Protein AF-A0A968I0F4-F1 (afdb_monomer_lite)

Radius of gyration: 17.3 Å; chains: 1; bounding box: 39×47×46 Å

Structure (mmCIF, N/CA/C/O backbone):
data_AF-A0A968I0F4-F1
#
_entry.id   AF-A0A968I0F4-F1
#
loop_
_atom_site.group_PDB
_atom_site.id
_atom_site.type_symbol
_atom_site.label_atom_id
_atom_site.label_alt_id
_atom_site.label_comp_id
_atom_site.label_asym_id
_atom_site.label_entity_id
_atom_site.label_seq_id
_atom_site.pdbx_PDB_ins_code
_atom_site.Cartn_x
_atom_site.Cartn_y
_atom_site.Cartn_z
_atom_site.occupancy
_atom_site.B_iso_or_equiv
_atom_site.auth_seq_id
_atom_site.auth_comp_id
_atom_site.auth_asym_id
_atom_site.auth_atom_id
_atom_site.pdbx_PDB_model_num
ATOM 1 N N . MET A 1 1 ? 26.477 -36.076 -8.172 1.00 38.47 1 MET A N 1
ATOM 2 C CA . MET A 1 1 ? 25.913 -35.060 -9.084 1.00 38.47 1 MET A CA 1
ATOM 3 C C . MET A 1 1 ? 24.803 -34.390 -8.303 1.00 38.47 1 MET A C 1
ATOM 5 O O . MET A 1 1 ? 23.657 -34.809 -8.405 1.00 38.47 1 MET A O 1
ATOM 9 N N . ASP A 1 2 ? 25.179 -33.462 -7.425 1.00 45.84 2 ASP A N 1
ATOM 10 C CA . ASP A 1 2 ? 24.222 -32.710 -6.619 1.00 45.84 2 ASP A CA 1
ATOM 11 C C . ASP A 1 2 ? 23.444 -31.787 -7.551 1.00 45.84 2 ASP A C 1
ATOM 13 O O . ASP A 1 2 ? 24.015 -30.909 -8.200 1.00 45.84 2 ASP A O 1
ATOM 17 N N . LEU A 1 3 ? 22.142 -32.046 -7.673 1.00 47.12 3 LEU A N 1
ATOM 18 C CA . LEU A 1 3 ? 21.214 -31.102 -8.272 1.00 47.12 3 LEU A CA 1
ATOM 19 C C . LEU A 1 3 ? 21.299 -29.832 -7.427 1.00 47.12 3 LEU A C 1
ATOM 21 O O . LEU A 1 3 ? 21.011 -29.870 -6.232 1.00 47.12 3 LEU A O 1
ATOM 25 N N . LEU A 1 4 ? 21.723 -28.736 -8.048 1.00 43.88 4 LEU A N 1
ATOM 26 C CA . LEU A 1 4 ? 21.681 -27.395 -7.485 1.00 43.88 4 LEU A CA 1
ATOM 27 C C . LEU A 1 4 ? 20.299 -27.166 -6.850 1.00 43.88 4 LEU A C 1
ATOM 29 O O . LEU A 1 4 ? 19.311 -26.967 -7.555 1.00 43.88 4 LEU A O 1
ATOM 33 N N . THR A 1 5 ? 20.224 -27.196 -5.516 1.00 54.09 5 THR A N 1
ATOM 34 C CA . THR A 1 5 ? 19.075 -26.788 -4.682 1.00 54.09 5 THR A CA 1
ATOM 35 C C . THR A 1 5 ? 18.903 -25.262 -4.699 1.00 54.09 5 THR A C 1
ATOM 37 O O . THR A 1 5 ? 18.705 -24.617 -3.672 1.00 54.09 5 THR A O 1
ATOM 40 N N . GLU A 1 6 ? 19.048 -24.705 -5.897 1.00 55.56 6 GLU A N 1
ATOM 41 C CA . GLU A 1 6 ? 18.804 -23.339 -6.334 1.00 55.56 6 GLU A CA 1
ATOM 42 C C . GLU A 1 6 ? 17.357 -22.917 -6.065 1.00 55.56 6 GLU A C 1
ATOM 44 O O . GLU A 1 6 ? 16.487 -23.524 -6.700 1.00 55.56 6 GLU A O 1
ATOM 49 N N . PRO A 1 7 ? 17.013 -21.928 -5.217 1.00 56.53 7 PRO A N 1
ATOM 50 C CA . PRO A 1 7 ? 15.693 -21.317 -5.299 1.00 56.53 7 PRO A CA 1
ATOM 51 C C . PRO A 1 7 ? 15.480 -20.805 -6.731 1.00 56.53 7 PRO A C 1
ATOM 53 O O . PRO A 1 7 ? 16.129 -19.854 -7.161 1.00 56.53 7 PRO A O 1
ATOM 56 N N . SER A 1 8 ? 14.602 -21.458 -7.493 1.00 56.78 8 SER A N 1
ATOM 57 C CA . SER A 1 8 ? 14.275 -21.049 -8.860 1.00 56.78 8 SER A CA 1
ATOM 58 C C . SER A 1 8 ? 13.050 -20.140 -8.847 1.00 56.78 8 SER A C 1
ATOM 60 O O . SER A 1 8 ? 12.073 -20.388 -8.139 1.00 56.78 8 SER A O 1
ATOM 62 N N . PHE A 1 9 ? 13.117 -19.053 -9.613 1.00 59.69 9 PHE A N 1
ATOM 63 C CA . PHE A 1 9 ? 12.054 -18.059 -9.712 1.00 59.69 9 PHE A CA 1
ATOM 64 C C . PHE A 1 9 ? 11.610 -17.953 -11.172 1.00 59.69 9 PHE A C 1
ATOM 66 O O . PHE A 1 9 ? 12.338 -17.430 -12.017 1.00 59.69 9 PHE A O 1
ATOM 73 N N . VAL A 1 10 ? 10.429 -18.494 -11.488 1.00 65.38 10 VAL A N 1
ATOM 74 C CA . VAL A 1 10 ? 9.893 -18.496 -12.857 1.00 65.38 10 VAL A CA 1
ATOM 75 C C . VAL A 1 10 ? 9.263 -17.137 -13.150 1.00 65.38 10 VAL A C 1
ATOM 77 O O . VAL A 1 10 ? 8.168 -16.829 -12.686 1.00 65.38 10 VAL A O 1
ATOM 80 N N . LEU A 1 11 ? 9.967 -16.331 -13.944 1.00 64.12 11 LEU A N 1
ATOM 81 C CA . LEU A 1 11 ? 9.579 -14.960 -14.290 1.00 64.12 11 LEU A CA 1
ATOM 82 C C . LEU A 1 11 ? 8.232 -14.866 -15.025 1.00 64.12 11 LEU A C 1
ATOM 84 O O . LEU A 1 11 ? 7.549 -13.860 -14.893 1.00 64.12 11 LEU A O 1
ATOM 88 N N . GLU A 1 12 ? 7.821 -15.903 -15.759 1.00 68.50 12 GLU A N 1
ATOM 89 C CA . GLU A 1 12 ? 6.590 -15.903 -16.570 1.00 68.50 12 GLU A CA 1
ATOM 90 C C . GLU A 1 12 ? 5.300 -15.781 -15.743 1.00 68.50 12 GLU A C 1
ATOM 92 O O . GLU A 1 12 ? 4.283 -15.314 -16.251 1.00 68.50 12 GLU A O 1
ATOM 97 N N . HIS A 1 13 ? 5.337 -16.158 -14.463 1.00 69.50 13 HIS A N 1
ATOM 98 C CA . HIS A 1 13 ? 4.175 -16.100 -13.570 1.00 69.50 13 HIS A CA 1
ATOM 99 C C . HIS A 1 13 ? 4.081 -14.798 -12.765 1.00 69.50 13 HIS A C 1
ATOM 101 O O . HIS A 1 13 ? 3.134 -14.623 -11.998 1.00 69.50 13 HIS A O 1
ATOM 107 N N . HIS A 1 14 ? 5.049 -13.891 -12.917 1.00 72.50 14 HIS A N 1
ATOM 108 C CA . HIS A 1 14 ? 5.153 -12.686 -12.105 1.00 72.50 14 HIS A CA 1
ATOM 109 C C . HIS A 1 14 ? 5.313 -11.443 -12.970 1.00 72.50 14 HIS A C 1
ATOM 111 O O . HIS A 1 14 ? 6.017 -11.418 -13.977 1.00 72.50 14 HIS A O 1
ATOM 117 N N . SER A 1 15 ? 4.661 -10.365 -12.557 1.00 79.50 15 SER A N 1
ATOM 118 C CA . SER A 1 15 ? 4.819 -9.077 -13.213 1.00 79.50 15 SER A CA 1
ATOM 119 C C . SER A 1 15 ? 6.225 -8.524 -12.978 1.00 79.50 15 SER A C 1
ATOM 121 O O . SER A 1 15 ? 6.835 -8.702 -11.921 1.00 79.50 15 SER A O 1
ATOM 123 N N . ALA A 1 16 ? 6.722 -7.744 -13.937 1.00 81.75 16 ALA A N 1
ATOM 124 C CA . ALA A 1 16 ? 7.985 -7.033 -13.763 1.00 81.75 16 ALA A CA 1
ATOM 125 C C . ALA A 1 16 ? 7.987 -6.101 -12.535 1.00 81.75 16 ALA A C 1
ATOM 127 O O . ALA A 1 16 ? 9.042 -5.853 -11.949 1.00 81.75 16 ALA A O 1
ATOM 128 N N . HIS A 1 17 ? 6.817 -5.593 -12.137 1.00 82.81 17 HIS A N 1
ATOM 129 C CA . HIS A 1 17 ? 6.659 -4.778 -10.937 1.00 82.81 17 HIS A CA 1
ATOM 130 C C . HIS A 1 17 ? 6.953 -5.582 -9.665 1.00 82.81 17 HIS A C 1
ATOM 132 O O . HIS A 1 17 ? 7.675 -5.095 -8.798 1.00 82.81 17 HIS A O 1
ATOM 138 N N . GLU A 1 18 ? 6.463 -6.819 -9.566 1.00 82.88 18 GLU A N 1
ATOM 139 C CA . GLU A 1 18 ? 6.720 -7.693 -8.415 1.00 82.88 18 GLU A CA 1
ATOM 140 C C . GLU A 1 18 ? 8.206 -8.026 -8.287 1.00 82.88 18 GLU A C 1
ATOM 142 O O . GLU A 1 18 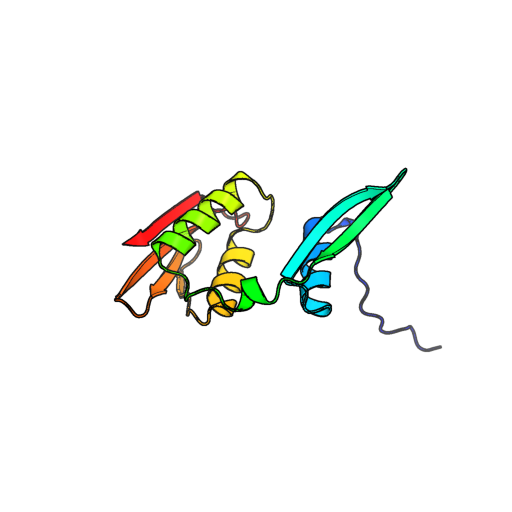? 8.781 -7.844 -7.215 1.00 82.88 18 GLU A O 1
ATOM 147 N N . VAL A 1 19 ? 8.849 -8.421 -9.390 1.00 85.88 19 VAL A N 1
ATOM 148 C CA . VAL A 1 19 ? 10.291 -8.726 -9.416 1.00 85.88 19 VAL A CA 1
ATOM 149 C C . VAL A 1 19 ? 11.112 -7.512 -8.992 1.00 85.88 19 VAL A C 1
ATOM 151 O O . VAL A 1 19 ? 12.022 -7.625 -8.172 1.00 85.88 19 VAL A O 1
ATOM 154 N N . SER A 1 20 ? 10.757 -6.331 -9.502 1.00 88.56 20 SER A N 1
ATOM 155 C CA . SER A 1 20 ? 11.452 -5.087 -9.166 1.00 88.56 20 SER A CA 1
ATOM 156 C C . SER A 1 20 ? 11.274 -4.711 -7.695 1.00 88.56 20 SER A C 1
ATOM 158 O O . SER A 1 20 ? 12.237 -4.304 -7.054 1.00 88.56 20 SER A O 1
ATOM 160 N N . MET A 1 21 ? 10.075 -4.890 -7.128 1.00 85.38 21 MET A N 1
ATOM 161 C CA . MET A 1 21 ? 9.840 -4.650 -5.700 1.00 85.38 21 MET A CA 1
ATOM 162 C C . MET A 1 21 ? 10.634 -5.614 -4.813 1.00 85.38 21 MET A C 1
ATOM 164 O O . MET A 1 21 ? 11.210 -5.184 -3.814 1.00 85.38 21 MET A O 1
ATOM 168 N N . VAL A 1 22 ? 10.716 -6.896 -5.186 1.00 86.31 22 VAL A N 1
ATOM 169 C CA . VAL A 1 22 ? 11.549 -7.879 -4.473 1.00 86.31 22 VAL A CA 1
ATOM 170 C C . VAL A 1 22 ? 13.023 -7.479 -4.540 1.00 86.31 22 VAL A C 1
ATOM 172 O O . VAL A 1 22 ? 13.692 -7.437 -3.507 1.00 86.31 22 VAL A O 1
ATOM 175 N N . ALA A 1 23 ? 13.516 -7.106 -5.724 1.00 88.44 23 ALA A N 1
ATOM 176 C CA . ALA A 1 23 ? 14.883 -6.627 -5.901 1.00 88.44 23 ALA A CA 1
ATOM 177 C C . ALA A 1 23 ? 15.166 -5.369 -5.061 1.00 88.44 23 ALA A C 1
ATOM 179 O O . ALA A 1 23 ? 16.209 -5.293 -4.415 1.00 88.44 23 ALA A O 1
ATOM 180 N N . CYS A 1 24 ? 14.231 -4.413 -4.983 1.00 90.06 24 CYS A N 1
ATOM 181 C CA . CYS A 1 24 ? 14.356 -3.260 -4.088 1.00 90.06 24 CYS A CA 1
ATOM 182 C C . CYS A 1 24 ? 14.492 -3.683 -2.622 1.00 90.06 24 C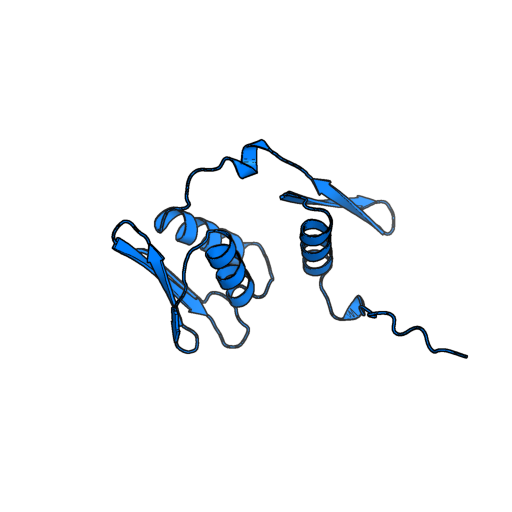YS A C 1
ATOM 184 O O . CYS A 1 24 ? 15.356 -3.154 -1.923 1.00 90.06 24 CYS A O 1
ATOM 186 N N . GLY A 1 25 ? 13.692 -4.656 -2.175 1.00 85.25 25 GLY A N 1
ATOM 187 C CA . GLY A 1 25 ? 13.782 -5.212 -0.826 1.00 85.25 25 GLY A CA 1
ATOM 188 C C . GLY A 1 25 ? 15.156 -5.817 -0.530 1.00 85.25 25 GLY A C 1
ATOM 189 O O . GLY A 1 25 ? 15.770 -5.471 0.478 1.00 85.25 25 GLY A O 1
ATOM 190 N N . ILE A 1 26 ? 15.672 -6.651 -1.440 1.00 88.75 26 ILE A N 1
ATOM 191 C CA . ILE A 1 26 ? 16.990 -7.301 -1.320 1.00 88.75 26 ILE A CA 1
ATOM 192 C C . ILE A 1 26 ? 18.123 -6.268 -1.340 1.00 88.75 26 ILE A C 1
ATOM 194 O O . ILE A 1 26 ? 19.058 -6.339 -0.548 1.00 88.75 26 ILE A O 1
ATOM 198 N N . CYS A 1 27 ? 18.052 -5.288 -2.239 1.00 88.81 27 CYS A N 1
ATOM 199 C CA . CYS A 1 27 ? 19.096 -4.281 -2.401 1.00 88.81 27 CYS A CA 1
ATOM 200 C C . CYS A 1 27 ? 18.987 -3.120 -1.400 1.00 88.81 27 CYS A C 1
ATOM 202 O O . CYS A 1 27 ? 19.825 -2.213 -1.436 1.00 88.81 27 CYS A O 1
ATOM 204 N N . HIS A 1 28 ? 17.978 -3.105 -0.528 1.00 87.62 28 HIS A N 1
ATOM 205 C CA . HIS A 1 28 ? 17.650 -1.975 0.345 1.00 87.62 28 HIS A CA 1
ATOM 206 C C . HIS A 1 28 ? 17.482 -0.653 -0.427 1.00 87.62 28 HIS A C 1
ATOM 208 O O . HIS A 1 28 ? 18.001 0.391 -0.010 1.00 87.62 28 HIS A O 1
ATOM 214 N N . ALA A 1 29 ? 16.830 -0.711 -1.587 1.00 90.69 29 ALA A N 1
ATOM 215 C CA . ALA A 1 29 ? 16.462 0.453 -2.385 1.00 90.69 29 ALA A CA 1
ATOM 216 C C . ALA A 1 29 ? 15.059 0.945 -2.010 1.00 90.69 29 ALA A C 1
ATOM 218 O O . ALA A 1 29 ? 14.216 0.165 -1.576 1.00 90.69 29 ALA A O 1
ATOM 219 N N . ASP A 1 30 ? 14.818 2.241 -2.183 1.00 88.56 30 ASP A N 1
ATOM 220 C CA . ASP A 1 30 ? 13.584 2.901 -1.744 1.00 88.56 30 ASP A CA 1
ATOM 221 C C . ASP A 1 30 ? 12.510 2.900 -2.840 1.00 88.56 30 ASP A C 1
ATOM 223 O O . ASP A 1 30 ? 11.317 2.932 -2.552 1.00 88.56 30 ASP A O 1
ATOM 227 N N . ALA A 1 31 ? 12.931 2.833 -4.103 1.00 89.62 31 ALA A N 1
ATOM 228 C CA . ALA A 1 31 ? 12.054 2.683 -5.255 1.00 89.62 31 ALA A CA 1
ATOM 229 C C . ALA A 1 31 ? 12.803 2.016 -6.416 1.00 89.62 31 ALA A C 1
ATOM 231 O O . ALA A 1 31 ? 14.020 1.810 -6.358 1.00 89.62 31 ALA A O 1
ATOM 232 N N . TYR A 1 32 ? 12.083 1.730 -7.497 1.00 92.31 32 TYR A N 1
ATOM 233 C CA . TYR A 1 32 ? 12.685 1.441 -8.793 1.00 92.31 32 TYR A CA 1
ATOM 234 C C . TYR A 1 32 ? 12.093 2.346 -9.866 1.00 92.31 32 TYR A C 1
ATOM 236 O O . TYR A 1 32 ? 10.946 2.785 -9.782 1.00 92.31 32 TYR A O 1
ATOM 244 N N . TYR A 1 33 ? 12.885 2.583 -10.901 1.00 90.75 33 TYR A N 1
ATOM 245 C CA . TYR A 1 33 ? 12.436 3.156 -12.158 1.00 90.75 33 TYR A CA 1
ATOM 246 C C . TYR A 1 33 ? 12.584 2.114 -13.260 1.00 90.75 33 TYR A C 1
ATOM 248 O O . TYR A 1 33 ? 13.631 1.474 -13.366 1.00 90.75 33 TYR A O 1
ATOM 256 N N . ARG A 1 34 ? 11.538 1.954 -14.073 1.00 89.31 34 ARG A N 1
ATOM 257 C CA . ARG A 1 34 ? 11.575 1.159 -15.300 1.00 89.31 34 ARG A CA 1
ATOM 258 C C . ARG A 1 34 ? 11.640 2.112 -16.487 1.00 89.31 34 ARG A C 1
ATOM 260 O O . ARG A 1 34 ? 10.702 2.875 -16.696 1.00 89.31 34 ARG A O 1
ATOM 267 N N . GLY A 1 35 ? 12.722 2.043 -17.252 1.00 87.44 35 GLY A N 1
ATOM 268 C CA . GLY A 1 35 ? 12.894 2.777 -18.502 1.00 87.44 35 GLY A CA 1
ATOM 269 C C . GLY A 1 35 ? 12.889 1.847 -19.710 1.00 87.44 35 GLY A C 1
ATOM 270 O O . GLY A 1 35 ? 13.240 0.670 -19.596 1.00 87.44 35 GLY A O 1
ATOM 271 N N . ASP A 1 36 ? 12.526 2.383 -20.871 1.00 87.50 36 ASP A N 1
ATOM 272 C CA . ASP A 1 36 ? 12.704 1.678 -22.140 1.00 87.50 36 ASP A CA 1
ATOM 273 C C . ASP A 1 36 ? 14.195 1.562 -22.479 1.00 87.50 36 ASP A C 1
ATOM 275 O O . ASP A 1 36 ? 14.954 2.527 -22.356 1.00 87.50 36 ASP A O 1
ATOM 279 N N . TYR A 1 37 ? 14.623 0.372 -22.907 1.00 84.06 37 TYR A N 1
ATOM 280 C CA . TYR A 1 37 ? 16.003 0.118 -23.317 1.00 84.06 37 TYR A CA 1
ATOM 281 C C . TYR A 1 37 ? 16.042 -0.785 -24.552 1.00 84.06 37 TYR A C 1
ATOM 283 O O . TYR A 1 37 ? 16.228 -2.000 -24.467 1.00 84.06 37 TYR A O 1
ATOM 291 N N . GLY A 1 38 ? 15.843 -0.177 -25.724 1.00 87.00 38 GLY A N 1
ATOM 292 C CA . GLY A 1 38 ? 15.828 -0.886 -27.003 1.00 87.00 38 GLY A CA 1
ATOM 293 C C . GLY A 1 38 ? 14.771 -1.994 -27.028 1.00 87.00 38 GLY A C 1
ATOM 294 O O . GLY A 1 38 ? 13.588 -1.727 -26.849 1.00 87.00 38 GLY A O 1
ATOM 295 N N . ALA A 1 39 ? 15.207 -3.239 -27.235 1.00 77.44 39 ALA A N 1
ATOM 296 C CA . ALA A 1 39 ? 14.338 -4.421 -27.242 1.00 77.44 39 ALA A CA 1
ATOM 297 C C . ALA A 1 39 ? 14.017 -4.977 -25.834 1.00 77.44 39 ALA A C 1
ATOM 299 O O . ALA A 1 39 ? 13.408 -6.038 -25.720 1.00 77.44 39 ALA A O 1
ATOM 300 N N . GLY A 1 40 ? 14.445 -4.298 -24.766 1.00 82.75 40 GLY A N 1
ATOM 301 C CA . GLY A 1 40 ? 14.232 -4.708 -23.381 1.00 82.75 40 GLY A CA 1
ATOM 302 C C . GLY A 1 40 ? 13.845 -3.543 -22.471 1.00 82.75 40 GLY A C 1
ATOM 303 O O . GLY A 1 40 ? 13.415 -2.481 -22.919 1.00 82.75 40 GLY A O 1
ATOM 304 N N . ALA A 1 41 ? 14.001 -3.750 -21.166 1.00 84.94 41 ALA A N 1
ATOM 305 C CA . ALA A 1 41 ? 13.723 -2.740 -20.154 1.00 84.94 41 ALA A CA 1
ATOM 306 C C . ALA A 1 41 ? 14.923 -2.569 -19.219 1.00 84.94 41 ALA A C 1
ATOM 308 O O . ALA A 1 41 ? 15.544 -3.544 -18.796 1.00 84.94 41 ALA A O 1
ATOM 309 N N . LEU A 1 42 ? 15.224 -1.316 -18.889 1.00 87.94 42 LEU A N 1
ATOM 310 C CA . LEU A 1 42 ? 16.189 -0.949 -17.863 1.00 87.94 42 LEU A CA 1
ATOM 311 C C . LEU A 1 42 ? 15.458 -0.805 -16.529 1.00 87.94 42 LEU A C 1
ATOM 313 O O . LEU A 1 42 ? 14.447 -0.107 -16.450 1.00 87.94 42 LEU A O 1
ATOM 317 N N . TYR A 1 43 ? 16.002 -1.414 -15.478 1.00 89.94 43 TYR A N 1
ATOM 318 C CA . TYR A 1 43 ? 15.509 -1.265 -14.112 1.00 89.94 43 TYR A CA 1
ATOM 319 C C . TYR A 1 43 ? 16.588 -0.616 -13.255 1.00 89.94 43 TYR A C 1
ATOM 321 O O . TYR A 1 43 ? 17.664 -1.178 -13.060 1.00 89.94 43 TYR A O 1
ATOM 329 N N . CYS A 1 44 ? 16.292 0.571 -12.738 1.00 90.94 44 CYS A N 1
ATOM 330 C CA . CYS A 1 44 ? 17.187 1.308 -11.858 1.00 90.94 44 CYS A CA 1
ATOM 331 C C . CYS A 1 44 ? 16.645 1.258 -10.436 1.00 90.94 44 CYS A C 1
ATOM 333 O O . CYS A 1 44 ? 15.559 1.771 -10.175 1.00 90.94 44 CYS A O 1
ATOM 335 N N . ALA A 1 45 ? 17.414 0.688 -9.513 1.00 92.62 45 ALA A N 1
ATOM 336 C CA . ALA A 1 45 ? 17.144 0.805 -8.089 1.00 92.62 45 ALA A CA 1
ATOM 337 C C . ALA A 1 45 ? 17.506 2.222 -7.619 1.00 92.62 45 ALA A C 1
ATOM 339 O O . ALA A 1 45 ? 18.632 2.681 -7.812 1.00 92.62 45 ALA A O 1
ATOM 340 N N . LEU A 1 46 ? 16.553 2.914 -7.005 1.00 91.50 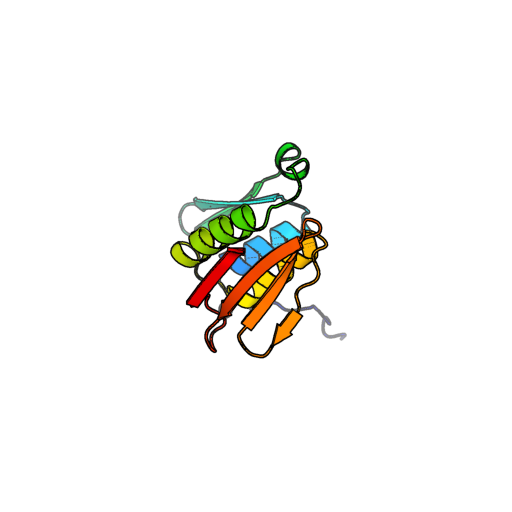46 LEU A N 1
ATOM 341 C CA . LEU A 1 46 ? 16.711 4.289 -6.549 1.00 91.50 46 LEU A CA 1
ATOM 342 C C . LEU A 1 46 ? 16.812 4.323 -5.026 1.00 91.50 46 LEU A C 1
ATOM 344 O O . LEU A 1 46 ? 16.067 3.631 -4.329 1.00 91.50 46 LEU A O 1
ATOM 348 N N . ARG A 1 47 ? 17.741 5.130 -4.508 1.00 92.06 47 ARG A N 1
ATOM 349 C CA . ARG A 1 47 ? 17.934 5.339 -3.070 1.00 92.06 47 ARG A CA 1
ATOM 350 C C . ARG A 1 47 ? 17.697 6.802 -2.731 1.00 92.06 47 ARG A C 1
ATOM 352 O O . ARG A 1 47 ? 18.316 7.680 -3.324 1.00 92.06 47 ARG A O 1
ATOM 359 N N . PHE A 1 48 ? 16.840 7.037 -1.752 1.00 88.38 48 PHE A N 1
ATOM 360 C CA . PHE A 1 48 ? 16.447 8.349 -1.267 1.00 88.38 48 PHE A CA 1
ATOM 361 C C . PHE A 1 48 ? 16.500 8.340 0.264 1.00 88.38 48 PHE A C 1
ATOM 363 O O . PHE A 1 48 ? 15.475 8.128 0.913 1.00 88.38 48 PHE A O 1
ATOM 370 N N . PRO A 1 49 ? 17.679 8.560 0.875 1.00 83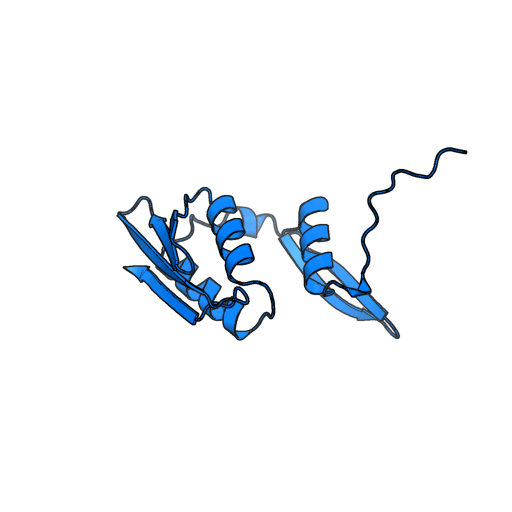.19 49 PRO A N 1
ATOM 371 C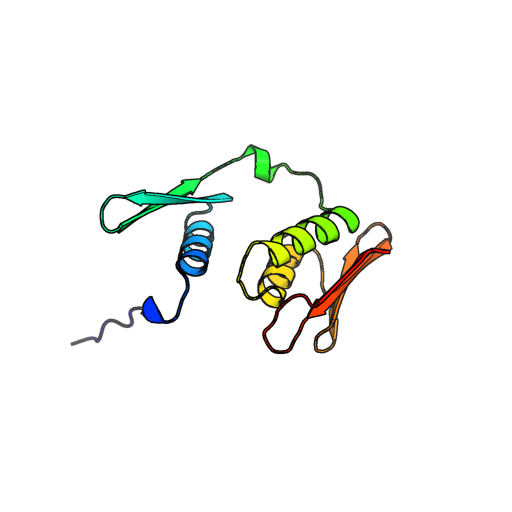 CA . PRO A 1 49 ? 17.814 8.578 2.331 1.00 83.19 49 PRO A CA 1
ATOM 372 C C . PRO A 1 49 ? 16.802 9.508 3.017 1.00 83.19 49 PRO A C 1
ATOM 374 O O . PRO A 1 49 ? 16.227 9.144 4.035 1.00 83.19 49 PRO A O 1
ATOM 377 N N . GLN A 1 50 ? 16.489 10.647 2.395 1.00 80.69 50 GLN A N 1
ATOM 378 C CA . GLN A 1 50 ? 15.528 11.633 2.897 1.00 80.69 50 GLN A CA 1
ATOM 379 C C . GLN A 1 50 ? 14.093 11.086 2.990 1.00 80.69 50 GLN A C 1
ATOM 381 O O . GLN A 1 50 ? 13.314 11.514 3.834 1.00 80.69 50 GLN A O 1
ATOM 386 N N . VAL A 1 51 ? 13.723 10.121 2.140 1.00 77.06 51 VAL A N 1
ATOM 387 C CA . VAL A 1 51 ? 12.398 9.474 2.171 1.00 77.06 51 VAL A CA 1
ATOM 388 C C . VAL A 1 51 ? 12.270 8.536 3.378 1.00 77.06 51 VAL A C 1
ATOM 390 O O . VAL A 1 51 ? 11.161 8.263 3.836 1.00 77.06 51 VAL A O 1
ATOM 393 N N . ARG A 1 52 ? 13.391 8.074 3.944 1.00 74.56 52 ARG A N 1
ATOM 394 C C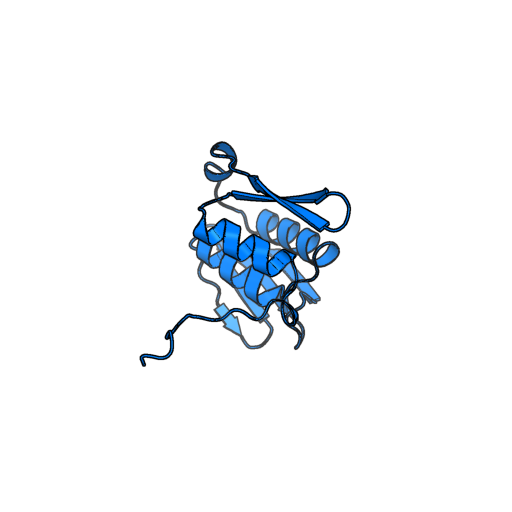A . ARG A 1 52 ? 13.400 7.221 5.143 1.00 74.56 52 ARG A CA 1
ATOM 395 C C . ARG A 1 52 ? 13.124 8.004 6.421 1.00 74.56 52 ARG A C 1
ATOM 397 O O . ARG A 1 52 ? 12.628 7.426 7.379 1.00 74.56 52 ARG A O 1
ATOM 404 N N . GLU A 1 53 ? 13.393 9.306 6.410 1.00 79.19 53 GLU A N 1
ATOM 405 C CA . GLU A 1 53 ? 13.159 10.227 7.529 1.00 79.19 53 GLU A CA 1
ATOM 406 C C . GLU A 1 53 ? 11.733 10.803 7.538 1.00 79.19 53 GLU A C 1
ATOM 408 O O . GLU A 1 53 ? 11.443 11.769 8.243 1.00 79.19 53 GLU A O 1
ATOM 413 N N . GLN A 1 54 ? 10.820 10.229 6.748 1.00 75.25 54 GLN A N 1
ATOM 414 C CA . GLN A 1 54 ? 9.439 10.690 6.712 1.00 75.25 54 GLN A CA 1
ATOM 415 C C . GLN A 1 54 ? 8.759 10.576 8.083 1.00 75.25 54 GLN A C 1
ATOM 417 O O . GLN A 1 54 ? 8.994 9.608 8.815 1.00 75.25 54 GLN A O 1
ATOM 422 N N . PRO A 1 55 ? 7.866 11.529 8.411 1.00 82.00 55 PRO A N 1
ATOM 423 C CA . PRO A 1 55 ? 7.080 11.461 9.631 1.00 82.00 55 PRO A CA 1
ATOM 424 C C . PRO A 1 55 ? 6.260 10.169 9.686 1.00 82.00 55 PRO A C 1
ATOM 426 O O . PRO A 1 55 ? 5.985 9.524 8.665 1.00 82.00 55 PRO A O 1
ATOM 429 N N . ALA A 1 56 ? 5.845 9.805 10.900 1.00 86.44 56 ALA A N 1
ATOM 430 C CA . ALA A 1 56 ? 4.915 8.704 11.099 1.00 86.44 56 ALA A CA 1
ATOM 431 C C . ALA A 1 56 ? 3.679 8.902 10.211 1.00 86.44 56 ALA A C 1
ATOM 433 O O . ALA A 1 56 ? 3.143 10.008 10.102 1.00 86.44 56 ALA A O 1
ATOM 434 N N . ILE A 1 57 ? 3.247 7.829 9.550 1.00 91.81 57 ILE A N 1
ATOM 435 C CA . ILE A 1 57 ? 2.059 7.901 8.709 1.00 91.81 57 ILE A CA 1
ATOM 436 C C . ILE A 1 57 ? 0.825 8.139 9.584 1.00 91.81 57 ILE A C 1
ATOM 438 O O . ILE A 1 57 ? 0.729 7.601 10.683 1.00 91.81 57 ILE A O 1
ATOM 442 N N . THR A 1 58 ? -0.111 8.946 9.093 1.00 94.62 58 THR A N 1
ATOM 443 C CA . THR A 1 58 ? -1.410 9.190 9.730 1.00 94.62 58 THR A CA 1
ATOM 444 C C . THR A 1 58 ? -2.489 8.312 9.096 1.00 94.62 58 THR A C 1
ATOM 446 O O . THR A 1 58 ? -2.318 7.826 7.974 1.00 94.62 58 THR A O 1
ATOM 449 N N . ALA A 1 59 ? -3.632 8.139 9.768 1.00 96.19 59 ALA A N 1
ATOM 450 C CA . ALA A 1 59 ? -4.764 7.381 9.224 1.00 96.19 59 ALA A CA 1
ATOM 451 C C . ALA A 1 59 ? -5.262 7.949 7.879 1.00 96.19 59 ALA A C 1
ATOM 453 O O . ALA A 1 59 ? -5.491 7.201 6.922 1.00 96.19 59 ALA A O 1
ATOM 454 N N . LEU A 1 60 ? -5.351 9.280 7.771 1.00 95.38 60 LEU A N 1
ATOM 455 C CA . LEU A 1 60 ? -5.701 9.960 6.522 1.00 95.38 60 LEU A CA 1
ATOM 456 C C . LEU A 1 60 ? -4.630 9.743 5.444 1.00 95.38 60 LEU A C 1
ATOM 458 O O . LEU A 1 60 ? -4.960 9.421 4.304 1.00 95.38 60 LEU A O 1
ATOM 462 N N . GLY A 1 61 ? -3.348 9.860 5.807 1.00 94.69 61 GLY A N 1
ATOM 463 C CA . GLY A 1 61 ? -2.235 9.635 4.886 1.00 94.69 61 GLY A CA 1
ATOM 464 C C . GLY A 1 61 ? -2.229 8.216 4.314 1.00 94.69 61 GLY A C 1
ATOM 465 O O . GLY A 1 61 ? -2.091 8.044 3.104 1.00 94.69 61 GLY A O 1
ATOM 466 N N . LEU A 1 62 ? -2.460 7.205 5.158 1.00 95.69 62 LEU A N 1
ATOM 467 C CA . LEU A 1 62 ? -2.596 5.811 4.728 1.00 95.69 62 LEU A CA 1
ATOM 468 C C . LEU A 1 62 ? -3.781 5.638 3.767 1.00 95.69 62 LEU A C 1
ATOM 470 O O . LEU A 1 62 ? -3.634 5.012 2.718 1.00 95.69 62 LEU A O 1
ATOM 474 N N . THR A 1 63 ? -4.929 6.234 4.095 1.00 97.00 63 THR A N 1
ATOM 475 C CA . THR A 1 63 ? -6.151 6.174 3.277 1.00 97.00 63 THR A CA 1
ATOM 476 C C . THR A 1 63 ? -5.938 6.775 1.887 1.00 97.00 63 THR A C 1
ATOM 478 O O . THR A 1 63 ? -6.271 6.150 0.876 1.00 97.00 63 THR A O 1
ATOM 481 N N . MET A 1 64 ? -5.327 7.962 1.820 1.00 95.56 64 MET A N 1
ATOM 482 C CA . MET A 1 64 ? -5.028 8.650 0.563 1.00 95.56 64 MET A CA 1
ATOM 483 C C . MET A 1 64 ? -4.018 7.869 -0.282 1.00 95.56 64 MET A C 1
ATOM 485 O O . MET A 1 64 ? -4.264 7.626 -1.463 1.00 95.56 64 MET A O 1
ATOM 489 N N . MET A 1 65 ? -2.911 7.433 0.326 1.00 93.81 65 MET A N 1
ATOM 490 C CA . MET A 1 65 ? -1.861 6.682 -0.363 1.00 93.81 65 MET A CA 1
ATOM 491 C C . MET A 1 65 ? -2.408 5.381 -0.963 1.00 93.81 65 MET A C 1
ATOM 493 O O . MET A 1 65 ? -2.142 5.067 -2.121 1.00 93.81 65 MET A O 1
ATOM 497 N N . MET A 1 66 ? -3.202 4.631 -0.197 1.00 94.81 66 MET A N 1
ATOM 498 C CA . MET A 1 66 ? -3.753 3.356 -0.657 1.00 94.81 66 MET A CA 1
ATOM 499 C C . MET A 1 66 ? -4.826 3.527 -1.729 1.00 94.81 66 MET A C 1
ATOM 501 O O . MET A 1 66 ? -4.863 2.734 -2.667 1.00 94.81 66 MET A O 1
ATOM 505 N N . SER A 1 67 ? -5.640 4.583 -1.645 1.00 94.31 67 SER A N 1
ATOM 506 C CA . SER A 1 67 ? -6.585 4.944 -2.712 1.00 94.31 67 SER A CA 1
ATOM 507 C C . SER A 1 67 ? -5.861 5.245 -4.028 1.00 94.31 67 SER A C 1
ATOM 509 O O . SER A 1 67 ? -6.252 4.753 -5.084 1.00 94.31 67 SER A O 1
ATOM 511 N N . GLN A 1 68 ? -4.766 6.011 -3.969 1.00 93.25 68 GLN A N 1
ATOM 512 C CA . GLN A 1 68 ? -3.950 6.322 -5.145 1.00 93.25 68 GLN A CA 1
ATOM 513 C C . GLN A 1 68 ? -3.270 5.077 -5.724 1.00 93.25 68 GLN A C 1
ATOM 515 O O . GLN A 1 68 ? -3.282 4.879 -6.939 1.00 93.25 68 GLN A O 1
ATOM 520 N N . LEU A 1 69 ? -2.717 4.215 -4.863 1.00 91.69 69 LEU A N 1
ATOM 521 C CA . LEU A 1 69 ? -2.105 2.954 -5.279 1.00 91.69 69 LEU A CA 1
ATOM 522 C C . LEU A 1 69 ? -3.119 2.064 -6.002 1.00 91.69 69 LEU A C 1
ATOM 524 O O . LEU A 1 69 ? -2.830 1.586 -7.096 1.00 91.69 69 LEU A O 1
ATOM 528 N N . ALA A 1 70 ? -4.314 1.898 -5.430 1.00 91.50 70 ALA A N 1
ATOM 529 C CA . ALA A 1 70 ? -5.359 1.054 -6.000 1.00 91.50 70 ALA A CA 1
ATOM 530 C C . ALA A 1 70 ? -5.871 1.557 -7.362 1.00 91.50 70 ALA A C 1
ATOM 532 O O . ALA A 1 70 ? -6.296 0.753 -8.190 1.00 91.50 70 ALA A O 1
ATOM 533 N N . ALA A 1 71 ? -5.809 2.868 -7.611 1.00 91.00 71 ALA A N 1
ATOM 534 C CA . ALA A 1 71 ? -6.204 3.457 -8.887 1.00 91.00 71 ALA A CA 1
ATOM 535 C C . ALA A 1 71 ? -5.165 3.239 -10.004 1.00 91.00 71 ALA A C 1
ATOM 537 O O . ALA A 1 71 ? -5.537 3.120 -11.171 1.00 91.00 71 ALA A O 1
ATOM 538 N N . GLY A 1 72 ? -3.871 3.220 -9.666 1.00 85.50 72 GLY A N 1
ATOM 539 C CA . GLY A 1 72 ? -2.785 3.266 -10.653 1.00 85.50 72 GLY A CA 1
ATOM 540 C C . GLY A 1 72 ? -1.972 1.983 -10.815 1.00 85.50 72 GLY A C 1
ATOM 541 O O . GLY A 1 72 ? -1.292 1.823 -11.827 1.00 85.50 72 GLY A O 1
ATOM 542 N N . VAL A 1 73 ? -2.007 1.072 -9.840 1.00 82.44 73 VAL A N 1
ATOM 543 C CA . VAL A 1 73 ? -1.065 -0.051 -9.763 1.00 82.44 73 VAL A CA 1
ATOM 544 C C . VAL A 1 73 ? -1.817 -1.368 -9.643 1.00 82.44 73 VAL A C 1
ATOM 546 O O . VAL A 1 73 ? -2.555 -1.590 -8.694 1.00 82.44 73 VAL A O 1
ATOM 549 N N . ARG A 1 74 ? -1.593 -2.287 -10.587 1.00 83.50 74 ARG A N 1
ATOM 550 C CA . ARG A 1 74 ? -2.196 -3.627 -10.560 1.00 83.50 74 ARG A CA 1
ATOM 551 C C . ARG A 1 74 ? -1.322 -4.592 -9.760 1.00 83.50 74 ARG A C 1
ATOM 553 O O . ARG A 1 74 ? -0.490 -5.289 -10.330 1.00 83.50 74 ARG A O 1
ATOM 560 N N . VAL A 1 75 ? -1.509 -4.613 -8.445 1.00 85.25 75 VAL A N 1
ATOM 561 C CA . VAL A 1 75 ? -0.874 -5.567 -7.515 1.00 85.25 75 VAL A CA 1
ATOM 562 C C . VAL A 1 75 ? -1.927 -6.149 -6.572 1.00 85.25 75 VAL A C 1
ATOM 564 O O . VAL A 1 75 ? -3.064 -5.687 -6.544 1.00 85.25 75 VAL A O 1
ATOM 567 N N . ASN A 1 76 ? -1.574 -7.156 -5.774 1.00 91.06 76 ASN A N 1
ATOM 568 C CA . ASN A 1 76 ? -2.454 -7.611 -4.698 1.00 91.06 76 ASN A CA 1
ATOM 569 C C . ASN A 1 76 ? -2.505 -6.540 -3.588 1.00 91.06 76 ASN A C 1
ATOM 571 O O . ASN A 1 76 ? -1.617 -6.478 -2.734 1.00 91.06 76 ASN A O 1
ATOM 575 N N . HIS A 1 77 ? -3.529 -5.680 -3.623 1.00 94.44 77 HIS A N 1
ATOM 576 C CA . HIS A 1 77 ? -3.666 -4.531 -2.722 1.00 94.44 77 HIS A CA 1
ATOM 577 C C . HIS A 1 77 ? -3.704 -4.960 -1.250 1.00 94.44 77 HIS A C 1
ATOM 579 O O . HIS A 1 77 ? -3.084 -4.291 -0.428 1.00 94.44 77 HIS A O 1
ATOM 585 N N . LYS A 1 78 ? -4.360 -6.082 -0.916 1.00 95.88 78 LYS A N 1
ATOM 586 C CA . LYS A 1 78 ? -4.432 -6.620 0.456 1.00 95.88 78 LYS A CA 1
ATOM 587 C C . LYS A 1 78 ? -3.047 -6.958 0.998 1.00 95.88 78 LYS A C 1
ATOM 589 O O . LYS A 1 78 ? -2.663 -6.483 2.066 1.00 95.88 78 LYS A O 1
ATOM 594 N N . ARG A 1 79 ? -2.248 -7.717 0.239 1.00 93.56 79 ARG A N 1
ATOM 595 C CA . ARG A 1 79 ? -0.870 -8.064 0.630 1.00 93.56 79 ARG A CA 1
ATOM 596 C C . ARG A 1 79 ? -0.005 -6.816 0.754 1.00 93.56 79 ARG A C 1
ATOM 598 O O . ARG A 1 79 ? 0.682 -6.662 1.761 1.00 93.56 79 ARG A O 1
ATOM 605 N N . THR A 1 80 ? -0.066 -5.910 -0.221 1.00 92.00 80 THR A N 1
ATOM 606 C CA . THR A 1 80 ? 0.681 -4.645 -0.176 1.00 92.00 80 THR A CA 1
ATOM 607 C C . THR A 1 80 ? 0.310 -3.815 1.052 1.00 92.00 80 THR A C 1
ATOM 609 O O . THR A 1 80 ? 1.204 -3.362 1.762 1.00 92.00 80 THR A O 1
ATOM 612 N N . PHE A 1 81 ? -0.986 -3.675 1.346 1.00 95.38 81 PHE A N 1
ATOM 613 C CA . PHE A 1 81 ? -1.493 -2.964 2.517 1.00 95.38 81 PHE A CA 1
ATOM 614 C C . PHE A 1 81 ? -0.935 -3.558 3.813 1.00 95.38 81 PHE A C 1
ATOM 616 O O . PHE A 1 81 ? -0.311 -2.842 4.593 1.00 95.38 81 PHE A O 1
ATOM 623 N N . LEU A 1 82 ? -1.083 -4.874 4.012 1.00 95.94 82 LEU A N 1
ATOM 624 C CA . LEU A 1 82 ? -0.618 -5.578 5.212 1.00 95.94 82 LEU A CA 1
ATOM 625 C C . LEU A 1 82 ? 0.892 -5.449 5.418 1.00 95.94 82 LEU A C 1
ATOM 627 O O . LEU A 1 82 ? 1.347 -5.180 6.530 1.00 95.94 82 LEU A O 1
ATOM 631 N N . HIS A 1 83 ? 1.682 -5.626 4.358 1.00 91.94 83 HIS A N 1
ATOM 632 C CA . HIS A 1 83 ? 3.131 -5.467 4.445 1.00 91.94 83 HIS A CA 1
ATOM 633 C C . HIS A 1 83 ? 3.523 -4.025 4.759 1.00 91.94 83 HIS A C 1
ATOM 635 O O . HIS A 1 83 ? 4.391 -3.804 5.601 1.00 91.94 83 HIS A O 1
ATOM 641 N N . TYR A 1 84 ? 2.865 -3.049 4.136 1.00 91.88 84 TYR A N 1
ATOM 642 C CA . TYR A 1 84 ? 3.159 -1.641 4.353 1.00 91.88 84 TYR A CA 1
ATOM 643 C C . TYR A 1 84 ? 2.844 -1.193 5.787 1.00 91.88 84 TYR A C 1
ATOM 645 O O . TYR A 1 84 ? 3.675 -0.554 6.430 1.00 91.88 84 TYR A O 1
ATOM 653 N N . VAL A 1 85 ? 1.677 -1.551 6.332 1.00 94.69 85 VAL A N 1
ATOM 654 C CA . VAL A 1 85 ? 1.319 -1.152 7.705 1.00 94.69 85 VAL A CA 1
ATOM 655 C C . VAL A 1 85 ? 2.225 -1.825 8.738 1.00 94.69 85 VAL A C 1
ATOM 657 O O . VAL A 1 85 ? 2.662 -1.166 9.680 1.00 94.69 85 VAL A O 1
ATOM 660 N N . ARG A 1 86 ? 2.617 -3.088 8.513 1.00 93.31 86 ARG A N 1
ATOM 661 C CA . ARG A 1 86 ? 3.602 -3.793 9.352 1.00 93.31 86 ARG A CA 1
ATOM 662 C C . ARG A 1 86 ? 4.989 -3.153 9.266 1.00 93.31 86 ARG A C 1
ATOM 664 O O . ARG A 1 86 ? 5.654 -3.024 10.287 1.00 93.31 86 ARG A O 1
ATOM 671 N N . LEU A 1 87 ? 5.408 -2.701 8.080 1.00 88.25 87 LEU A N 1
ATOM 672 C CA . LEU A 1 87 ? 6.657 -1.951 7.890 1.00 88.25 87 LEU A CA 1
ATOM 673 C C . LEU A 1 87 ? 6.661 -0.635 8.683 1.00 88.25 87 LEU A C 1
ATOM 675 O O . LEU A 1 87 ? 7.707 -0.201 9.155 1.00 88.25 87 LEU A O 1
ATOM 679 N N . LYS A 1 88 ? 5.494 -0.009 8.850 1.00 89.19 88 LYS A N 1
ATOM 680 C CA . LYS A 1 88 ? 5.304 1.182 9.691 1.00 89.19 88 LYS A CA 1
ATOM 681 C C . LYS A 1 88 ? 5.073 0.853 11.171 1.00 89.19 88 LYS A C 1
ATOM 683 O O . LYS A 1 88 ? 4.678 1.739 11.924 1.00 89.19 88 LYS A O 1
ATOM 688 N N . SER A 1 89 ? 5.323 -0.389 11.588 1.00 92.25 89 SER A N 1
ATOM 689 C CA . SER A 1 89 ? 5.133 -0.874 12.962 1.00 92.25 89 SER A CA 1
ATOM 690 C C . SER A 1 89 ? 3.698 -0.726 13.482 1.00 92.25 89 SER A C 1
ATOM 692 O O . SER A 1 89 ? 3.480 -0.609 14.684 1.00 92.25 89 SER A O 1
ATOM 694 N N . LEU A 1 90 ? 2.712 -0.734 12.581 1.00 94.50 90 LEU A N 1
ATOM 695 C CA . LEU A 1 90 ? 1.296 -0.800 12.928 1.00 94.50 90 LEU A CA 1
ATOM 696 C C . LEU A 1 90 ? 0.838 -2.262 12.968 1.00 94.50 90 LEU A C 1
ATOM 698 O O . LEU A 1 90 ? 1.389 -3.133 12.287 1.00 94.50 90 LEU A O 1
ATOM 702 N N . HIS A 1 91 ? -0.208 -2.526 13.747 1.00 95.38 91 HIS A N 1
ATOM 703 C CA . HIS A 1 91 ? -0.711 -3.875 13.993 1.00 95.38 91 HIS A CA 1
ATOM 704 C C . HIS A 1 91 ? -2.110 -4.048 13.382 1.00 95.38 91 HIS A C 1
ATOM 706 O O . HIS A 1 91 ? -3.101 -3.745 14.048 1.00 95.38 91 HIS A O 1
ATOM 712 N N . PRO A 1 92 ? -2.214 -4.489 12.112 1.00 96.94 92 PRO A N 1
ATOM 713 C CA . PRO A 1 92 ? -3.504 -4.724 11.477 1.00 96.94 92 PRO A CA 1
ATOM 714 C C . PRO A 1 92 ? -4.218 -5.921 12.109 1.00 96.94 92 PRO A C 1
ATOM 716 O O . PRO A 1 92 ? -3.590 -6.934 12.418 1.00 96.94 92 PRO A O 1
ATOM 719 N N . VAL A 1 93 ? -5.537 -5.815 12.231 1.00 97.31 93 VAL A N 1
ATOM 720 C CA . VAL A 1 93 ? -6.443 -6.910 12.583 1.00 97.31 93 VAL A CA 1
ATOM 721 C C . VAL A 1 93 ? -7.206 -7.303 11.325 1.00 97.31 93 VAL A C 1
ATOM 723 O O . VAL A 1 93 ? -7.857 -6.462 10.705 1.00 97.31 93 VAL A O 1
ATOM 726 N N . GLU A 1 94 ? -7.088 -8.568 10.937 1.00 97.06 94 GLU A N 1
ATOM 727 C CA . GLU A 1 94 ? -7.748 -9.133 9.759 1.00 97.06 94 GLU A CA 1
ATOM 728 C C . GLU A 1 94 ? -9.040 -9.844 10.191 1.00 97.06 94 GLU A C 1
ATOM 730 O O . GLU A 1 94 ? -9.020 -10.645 11.125 1.00 97.06 94 GLU A O 1
ATOM 735 N N . ASP A 1 95 ? -10.146 -9.552 9.508 1.00 95.75 95 ASP A N 1
ATOM 736 C CA . ASP A 1 95 ? -11.440 -10.225 9.647 1.00 95.75 95 ASP A CA 1
ATOM 737 C C . ASP A 1 95 ? -12.000 -10.507 8.245 1.00 95.75 95 ASP A C 1
ATOM 739 O O . ASP A 1 95 ? -12.609 -9.650 7.596 1.00 95.75 95 ASP A O 1
ATOM 743 N N . GLY A 1 96 ? -11.680 -11.694 7.722 1.00 93.12 96 GLY A N 1
ATOM 744 C CA . GLY A 1 96 ? -11.986 -12.080 6.344 1.00 93.12 96 GLY A CA 1
ATOM 745 C C . GLY A 1 96 ? -11.376 -11.114 5.323 1.00 93.12 96 GLY A C 1
ATOM 746 O O . GLY A 1 96 ? -10.153 -10.968 5.230 1.00 93.12 96 GLY A O 1
ATOM 747 N N . GLU A 1 97 ? -12.238 -10.445 4.556 1.00 95.44 97 GLU A N 1
ATOM 748 C CA . GLU A 1 97 ? -11.845 -9.444 3.556 1.00 95.44 97 GLU A CA 1
ATOM 749 C C . GLU A 1 97 ? -11.779 -8.011 4.084 1.00 95.44 97 GLU A C 1
ATOM 751 O O . GLU A 1 97 ? -11.518 -7.078 3.326 1.00 95.44 97 GLU A O 1
ATOM 756 N N . THR A 1 98 ? -11.953 -7.826 5.390 1.00 96.88 98 THR A N 1
ATOM 757 C CA . THR A 1 98 ? -11.794 -6.530 6.044 1.00 96.88 98 THR A CA 1
ATOM 758 C C . THR A 1 98 ? -10.503 -6.506 6.851 1.00 96.88 98 THR A C 1
ATOM 760 O O . THR A 1 98 ? -10.165 -7.452 7.561 1.00 96.88 98 THR A O 1
ATOM 763 N N . VAL A 1 99 ? -9.769 -5.399 6.768 1.00 98.00 99 VAL A N 1
ATOM 764 C CA . VAL A 1 99 ? -8.582 -5.138 7.582 1.00 98.00 99 VAL A CA 1
ATOM 765 C C . VAL A 1 99 ? -8.779 -3.834 8.339 1.00 98.00 99 VAL A C 1
ATOM 767 O O . VAL A 1 99 ? -9.022 -2.783 7.745 1.00 98.00 99 VAL A O 1
ATOM 770 N N . THR A 1 100 ? -8.637 -3.904 9.660 1.00 98.06 100 THR A N 1
ATOM 771 C CA . THR A 1 100 ? -8.696 -2.747 10.557 1.00 98.06 100 THR A CA 1
ATOM 772 C C . THR A 1 100 ? -7.302 -2.414 11.065 1.00 98.06 100 THR A C 1
ATOM 774 O O . THR A 1 100 ? -6.586 -3.291 11.545 1.00 98.06 100 THR A O 1
ATOM 777 N N . VAL A 1 101 ? -6.912 -1.143 11.007 1.00 98.06 101 VAL A N 1
ATOM 778 C CA . VAL A 1 101 ? -5.610 -0.660 11.480 1.00 98.06 101 VAL A CA 1
ATOM 779 C C . VAL A 1 101 ? -5.825 0.426 12.531 1.00 98.06 101 VAL A C 1
ATOM 781 O O . VAL A 1 101 ? -6.247 1.529 12.174 1.00 98.06 101 VAL A O 1
ATOM 784 N N . PRO A 1 102 ? -5.562 0.143 13.817 1.00 97.19 102 PRO A N 1
ATOM 785 C CA . PRO A 1 102 ? -5.570 1.157 14.860 1.00 97.19 102 PRO A CA 1
ATOM 786 C C . PRO A 1 102 ? -4.298 2.011 14.808 1.00 97.19 102 PRO A C 1
ATOM 788 O O . PRO A 1 102 ? -3.202 1.494 14.584 1.00 97.19 102 PRO A O 1
ATOM 791 N N . PHE A 1 103 ? -4.451 3.311 15.052 1.00 96.12 103 PHE A N 1
ATOM 792 C CA . PHE A 1 103 ? -3.350 4.261 15.196 1.00 96.12 103 PHE A CA 1
ATOM 793 C C . PHE A 1 103 ? -3.166 4.674 16.667 1.00 96.12 103 PHE A C 1
ATOM 795 O O . PHE A 1 103 ? -4.123 4.620 17.446 1.00 96.12 103 PHE A O 1
ATOM 802 N N . PRO A 1 104 ? -1.949 5.089 17.077 1.00 92.38 104 PRO A N 1
ATOM 803 C CA . PRO A 1 104 ? -1.665 5.477 18.464 1.00 92.38 104 PRO A CA 1
ATOM 804 C C . PRO A 1 104 ? -2.479 6.671 18.982 1.00 92.38 104 PRO A C 1
ATOM 806 O O . PRO A 1 104 ? -2.688 6.792 20.184 1.00 92.38 104 PRO A O 1
ATOM 809 N N . ASP A 1 105 ? -2.935 7.544 18.087 1.00 92.38 105 ASP A N 1
ATOM 810 C CA . ASP A 1 105 ? -3.775 8.710 18.387 1.00 92.38 105 ASP A CA 1
ATOM 811 C C . ASP A 1 105 ? -5.267 8.361 18.555 1.00 92.38 105 ASP A C 1
ATOM 813 O O . ASP A 1 105 ? -6.087 9.243 18.802 1.00 92.38 105 ASP A O 1
ATOM 817 N N . GLY A 1 106 ? -5.626 7.078 18.445 1.00 94.06 106 GLY A N 1
ATOM 818 C CA . GLY A 1 106 ? -6.999 6.586 18.535 1.00 94.06 106 GLY A CA 1
ATOM 819 C C . GLY A 1 106 ? -7.738 6.540 17.197 1.00 94.06 106 GLY A C 1
ATOM 820 O O . GLY A 1 106 ? -8.811 5.934 17.138 1.00 94.06 106 GLY A O 1
ATOM 821 N N . ALA A 1 107 ? -7.166 7.100 16.125 1.00 96.94 107 ALA A N 1
ATOM 822 C CA . ALA A 1 107 ? -7.728 6.990 14.786 1.00 96.94 107 ALA A CA 1
ATOM 823 C C . ALA A 1 107 ? -7.689 5.539 14.288 1.00 96.94 107 ALA A C 1
ATOM 825 O O . ALA A 1 107 ? -6.941 4.683 14.782 1.00 96.94 107 ALA A O 1
ATOM 826 N N . ARG A 1 108 ? -8.511 5.236 13.284 1.00 97.31 108 ARG A N 1
ATOM 827 C CA . ARG A 1 108 ? -8.582 3.895 12.692 1.00 97.31 108 ARG A CA 1
ATOM 828 C C . ARG A 1 108 ? -8.731 3.973 11.190 1.00 97.31 108 ARG A C 1
ATOM 830 O O . ARG A 1 108 ? -9.450 4.827 10.688 1.00 97.31 108 ARG A O 1
ATOM 837 N N . VAL A 1 109 ? -8.102 3.038 10.486 1.00 98.38 109 VAL A N 1
ATOM 838 C CA . VAL A 1 109 ? -8.346 2.794 9.060 1.00 98.38 109 VAL A CA 1
ATOM 839 C C . VAL A 1 109 ? -9.046 1.455 8.904 1.00 98.38 109 VAL A C 1
ATOM 841 O O . VAL A 1 109 ? -8.575 0.453 9.433 1.00 98.38 109 VAL A O 1
ATOM 844 N N . ASN A 1 110 ? -10.151 1.442 8.165 1.00 98.06 110 ASN A N 1
ATOM 845 C CA . ASN A 1 110 ? -10.843 0.226 7.755 1.00 98.06 110 ASN A CA 1
ATOM 846 C C . ASN A 1 110 ? -10.731 0.106 6.239 1.00 98.06 110 ASN A C 1
ATOM 848 O O . ASN A 1 110 ? -11.128 1.030 5.526 1.00 98.06 110 ASN A O 1
ATOM 852 N N . ALA A 1 111 ? -10.186 -1.009 5.766 1.00 98.19 111 ALA A N 1
ATOM 853 C CA . ALA A 1 111 ? -10.036 -1.320 4.353 1.00 98.19 111 ALA A CA 1
ATOM 854 C C . ALA A 1 111 ? -10.738 -2.644 4.035 1.00 98.19 111 ALA A C 1
ATOM 856 O O . ALA A 1 111 ? -10.551 -3.621 4.758 1.00 98.19 111 ALA A O 1
ATOM 857 N N . SER A 1 112 ? -11.508 -2.671 2.953 1.00 98.12 112 SER A N 1
ATOM 858 C CA . SER A 1 112 ? -12.184 -3.864 2.440 1.00 98.12 112 SER A CA 1
ATOM 859 C C . SER A 1 112 ? -11.556 -4.279 1.116 1.00 98.12 112 SER A C 1
ATOM 861 O O . SER A 1 112 ? -11.178 -3.429 0.302 1.00 98.12 112 SER A O 1
ATOM 863 N N . PHE A 1 113 ? -11.456 -5.583 0.895 1.00 97.69 113 PHE A N 1
ATOM 864 C CA . PHE A 1 113 ? -10.876 -6.172 -0.305 1.00 97.69 113 PHE A CA 1
ATOM 865 C C . PHE A 1 113 ? -11.870 -7.129 -0.979 1.00 97.69 113 PHE A C 1
ATOM 867 O O . PHE A 1 113 ? -12.858 -7.537 -0.375 1.00 97.69 113 PHE A O 1
ATOM 874 N N . ASP A 1 114 ? -11.661 -7.429 -2.259 1.00 95.75 114 ASP A N 1
ATOM 875 C CA . ASP A 1 114 ? -12.344 -8.532 -2.942 1.00 95.75 114 ASP A CA 1
ATOM 876 C C . ASP A 1 114 ? -11.538 -9.839 -2.836 1.00 95.75 114 ASP A C 1
ATOM 878 O O . ASP A 1 114 ? -10.384 -9.841 -2.402 1.00 95.75 114 ASP A O 1
ATOM 882 N N . ASP A 1 115 ? -12.116 -10.949 -3.303 1.00 94.06 115 ASP A N 1
ATOM 883 C CA . ASP A 1 115 ? -11.485 -12.281 -3.289 1.00 94.06 115 ASP A CA 1
ATOM 884 C C . ASP A 1 115 ? -10.162 -12.348 -4.076 1.00 94.06 115 ASP A C 1
ATOM 886 O O . ASP A 1 115 ? -9.372 -13.284 -3.937 1.00 94.06 115 ASP A O 1
ATOM 890 N N . LEU A 1 116 ? -9.902 -11.354 -4.928 1.00 91.25 116 LEU A N 1
ATOM 891 C CA . LEU A 1 116 ? -8.679 -11.227 -5.718 1.00 91.25 116 LEU A CA 1
ATOM 892 C C . LEU A 1 116 ? -7.660 -10.294 -5.042 1.00 91.25 116 LEU A C 1
ATOM 894 O O . LEU A 1 116 ? -6.601 -10.006 -5.608 1.00 91.25 116 LEU A O 1
ATOM 898 N N . GLY A 1 117 ? -7.953 -9.848 -3.819 1.00 93.62 117 GLY A N 1
ATOM 899 C CA . GLY A 1 117 ? -7.116 -8.991 -2.994 1.00 93.62 117 GLY A CA 1
ATOM 900 C C . GLY A 1 117 ? -7.095 -7.535 -3.444 1.00 93.62 117 GLY A C 1
ATOM 901 O O . GLY A 1 117 ? -6.152 -6.817 -3.102 1.00 93.62 117 GLY A O 1
ATOM 902 N N . ARG A 1 118 ? -8.076 -7.078 -4.228 1.00 95.06 118 ARG A N 1
ATOM 903 C CA . ARG A 1 118 ? -8.170 -5.690 -4.695 1.00 95.06 118 ARG A CA 1
ATOM 904 C C . ARG A 1 118 ? -8.959 -4.864 -3.693 1.00 95.06 118 ARG A C 1
ATOM 906 O O . ARG A 1 118 ? -10.028 -5.266 -3.261 1.00 95.06 118 ARG A O 1
ATOM 913 N N . LEU A 1 119 ? -8.439 -3.692 -3.351 1.00 97.12 119 LEU A N 1
ATOM 914 C CA . LEU A 1 119 ? -9.133 -2.710 -2.520 1.00 97.12 119 LEU A CA 1
ATOM 915 C C . LEU A 1 119 ? -10.488 -2.314 -3.136 1.00 97.12 119 LEU A C 1
ATOM 917 O O . LEU A 1 119 ? -10.520 -1.809 -4.258 1.00 97.12 119 LEU A O 1
ATOM 921 N N . THR A 1 120 ? -11.573 -2.519 -2.392 1.00 96.69 120 THR A N 1
ATOM 922 C CA . THR A 1 120 ? -12.944 -2.136 -2.772 1.00 96.69 120 THR A CA 1
ATOM 923 C C . THR A 1 120 ? -13.426 -0.911 -2.003 1.00 96.69 120 THR A C 1
ATOM 925 O O . THR A 1 120 ? -14.140 -0.078 -2.557 1.00 96.69 120 THR A O 1
ATOM 928 N N . GLU A 1 121 ? -13.001 -0.762 -0.748 1.00 97.19 121 GLU A N 1
ATOM 929 C CA . GLU A 1 121 ? -13.349 0.374 0.100 1.00 97.19 121 GLU A CA 1
ATOM 930 C C . GLU A 1 121 ? -12.206 0.697 1.069 1.00 97.19 121 GLU A C 1
ATOM 932 O O . GLU A 1 121 ? -11.525 -0.202 1.559 1.00 97.19 121 GLU A O 1
ATOM 937 N N . ILE A 1 122 ? -12.000 1.980 1.379 1.00 97.94 122 ILE A N 1
ATOM 938 C CA . ILE A 1 122 ? -11.115 2.411 2.464 1.00 97.94 122 ILE A CA 1
ATOM 939 C C . ILE A 1 122 ? -11.638 3.689 3.119 1.00 97.94 122 ILE A C 1
ATOM 941 O O . ILE A 1 122 ? -12.061 4.619 2.434 1.00 97.94 122 ILE A O 1
ATOM 945 N N . ARG A 1 123 ? -11.605 3.743 4.452 1.00 96.88 123 ARG A N 1
ATOM 946 C CA . ARG A 1 123 ? -12.035 4.910 5.237 1.00 96.88 123 ARG A CA 1
ATOM 947 C C . ARG A 1 123 ? -11.229 5.052 6.522 1.00 96.88 123 ARG A C 1
ATOM 949 O O . ARG A 1 123 ? -10.874 4.048 7.141 1.00 96.88 123 ARG A O 1
ATOM 956 N N . SER A 1 124 ? -11.005 6.295 6.940 1.00 94.88 124 SER A N 1
ATOM 957 C CA . SER A 1 124 ? -10.415 6.640 8.237 1.00 94.88 124 SER A CA 1
ATOM 958 C C . SER A 1 124 ? -11.427 7.342 9.145 1.00 94.88 124 SER A C 1
ATOM 960 O O . SER A 1 124 ? -12.211 8.148 8.643 1.00 94.88 124 SER A O 1
ATOM 962 N N . SER A 1 125 ? -11.389 7.060 10.451 1.00 88.50 125 SER A N 1
ATOM 963 C CA . SER A 1 125 ? -12.153 7.761 11.501 1.00 88.50 125 SER A CA 1
ATOM 964 C C . SER A 1 125 ? -11.279 8.698 12.316 1.00 88.50 125 SER A C 1
ATOM 966 O O . SER A 1 125 ? -10.169 8.226 12.666 1.00 88.50 125 SER A O 1
#

pLDDT: mean 87.23, std 12.46, range [38.47, 98.38]

Sequence (125 aa):
MDLLTEPSFVLEHHSAHEVSMVACGICHADAYYRGDYGAGALYCALRFPQVREQPAITALGLTMMMSQLAAGVRVNHKRTFLHYVRLKSLHPVEDGETVTVPFPDGARVNASFDDLGRLTEIRSS

Foldseek 3Di:
DDDPPDPDDDCVVDDPLVVLVVVCVVVVAPHWDWDDDPVDIDIDGHHDVVVVVDDQADLVNLQVVLVVCLVPPPDLSQVVSVVVCVVSVWDWDDDPQWIWTADPVRKIKIWGADPSNGTPDIDID

Secondary structure (DSSP, 8-state):
----------GGGS-HHHHHHHHHHHHT-SEEEEEEETTEEEEEEE--HHHHTPPPPPHHHHHHHHHHHHHH--S-HHHHHHHHHHHTT---EEETTEEEEE-TTS-EEEEEE-TTS-EEEEEE-